Protein AF-A0A840Q5N1-F1 (afdb_monomer_lite)

Organism: NCBI:txid664693

pLDDT: mean 80.42, std 14.26, range [46.97, 95.19]

Radius of gyration: 22.01 Å; chains: 1; bounding box: 52×31×71 Å

Sequence (97 aa):
MSVADMSFERYPESGVVRVRELMRRCAATHDPAERAALLERMADELDRAADEAHREPALVLRGQAGMVRFFADLQRRDRARHAIEPTTATDRRGPRR

Secondary structure (DSSP, 8-state):
--GGG---TTS-HHHHHHHHHHHHHHHH---HHHHHHHHHHHHHHHHHH--GGG-HHHHHHHHHHHHHHHHHHHHHHHHHHHHH----SS-------

Foldseek 3Di:
DDPVPDDCPQFDPVLVVLLVVLVVVLVVDPQLLSNLVSLQVSLVSQVVGDDPVRSVSSVVSNVVSVVSVVVNVVVVVVVVVVVPPPCPPPPDDDDDD

Structure (mmCIF, N/CA/C/O backbone):
data_AF-A0A840Q5N1-F1
#
_entry.id   AF-A0A840Q5N1-F1
#
loop_
_atom_site.group_PDB
_atom_site.id
_atom_site.type_symbol
_atom_site.label_atom_id
_atom_site.label_alt_id
_atom_site.label_comp_id
_atom_site.label_asym_id
_atom_site.label_entity_id
_atom_site.label_seq_id
_atom_site.pdbx_PDB_ins_code
_atom_site.Cartn_x
_atom_site.Cartn_y
_atom_site.Cartn_z
_atom_site.occupancy
_atom_site.B_iso_or_equiv
_atom_site.auth_seq_id
_atom_site.auth_comp_id
_atom_site.auth_asym_id
_atom_site.auth_atom_id
_atom_site.pdbx_PDB_model_num
ATOM 1 N N . MET A 1 1 ? 11.030 11.189 -3.237 1.00 46.97 1 MET A N 1
ATOM 2 C CA . MET A 1 1 ? 10.564 10.387 -4.382 1.00 46.97 1 MET A CA 1
ATOM 3 C C . MET A 1 1 ? 9.120 9.996 -4.116 1.00 46.97 1 MET A C 1
ATOM 5 O O . MET A 1 1 ? 8.851 9.385 -3.085 1.00 46.97 1 MET A O 1
ATOM 9 N N . SER A 1 2 ? 8.190 10.461 -4.945 1.00 55.88 2 SER A 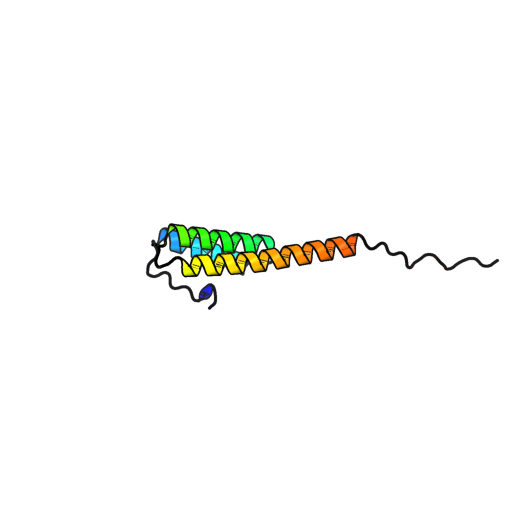N 1
ATOM 10 C CA . SER A 1 2 ? 6.764 10.131 -4.878 1.00 55.88 2 SER A CA 1
ATOM 11 C C . SER A 1 2 ? 6.470 8.889 -5.722 1.00 55.88 2 SER A C 1
ATOM 13 O O . SER A 1 2 ? 7.199 8.586 -6.659 1.00 55.88 2 SER A O 1
ATOM 15 N N . VAL A 1 3 ? 5.363 8.198 -5.434 1.00 58.47 3 VAL A N 1
ATOM 16 C CA . VAL A 1 3 ? 4.833 7.093 -6.262 1.00 58.47 3 VAL A CA 1
ATOM 17 C C . VAL A 1 3 ? 4.622 7.551 -7.718 1.00 58.47 3 VAL A C 1
ATOM 19 O O . VAL A 1 3 ? 4.766 6.770 -8.652 1.00 58.47 3 VAL A O 1
ATOM 22 N N . ALA A 1 4 ? 4.334 8.844 -7.904 1.00 59.56 4 ALA A N 1
ATOM 23 C CA . ALA A 1 4 ? 4.168 9.492 -9.203 1.00 59.56 4 ALA A CA 1
ATOM 24 C C . ALA A 1 4 ? 5.470 9.622 -10.022 1.00 59.56 4 ALA A C 1
ATOM 26 O O . ALA A 1 4 ? 5.390 9.825 -11.229 1.00 59.56 4 ALA A O 1
ATOM 27 N N . ASP A 1 5 ? 6.642 9.475 -9.394 1.00 64.50 5 ASP A N 1
ATOM 28 C CA . ASP A 1 5 ? 7.953 9.619 -10.047 1.00 64.50 5 ASP A CA 1
ATOM 29 C C . ASP A 1 5 ? 8.509 8.276 -10.569 1.00 64.50 5 ASP A C 1
ATOM 31 O O . ASP A 1 5 ? 9.658 8.201 -11.003 1.00 64.50 5 ASP A O 1
ATOM 35 N N . MET A 1 6 ? 7.734 7.186 -10.498 1.00 66.44 6 MET A N 1
ATOM 36 C CA . MET A 1 6 ? 8.190 5.866 -10.942 1.00 66.44 6 MET A CA 1
ATOM 37 C C . MET A 1 6 ? 8.246 5.768 -12.472 1.00 66.44 6 MET A C 1
ATOM 39 O O . MET A 1 6 ? 7.233 5.927 -13.156 1.00 66.44 6 MET A O 1
ATOM 43 N N . SER A 1 7 ? 9.427 5.439 -13.010 1.00 67.62 7 SER A N 1
ATOM 44 C CA . SER A 1 7 ? 9.583 5.091 -14.426 1.00 67.62 7 SER A CA 1
ATOM 45 C C . SER A 1 7 ? 9.205 3.629 -14.667 1.00 67.62 7 SER A C 1
ATOM 47 O O . SER A 1 7 ? 9.726 2.718 -14.022 1.00 67.62 7 SER A O 1
ATOM 49 N N . PHE A 1 8 ? 8.293 3.417 -15.616 1.00 69.69 8 PHE A N 1
ATOM 50 C CA . PHE A 1 8 ? 7.733 2.106 -15.957 1.00 69.69 8 PHE A CA 1
ATOM 51 C C . PHE A 1 8 ? 8.346 1.479 -17.216 1.00 69.69 8 PHE A C 1
ATOM 53 O O . PHE A 1 8 ? 7.890 0.430 -17.655 1.00 69.69 8 PHE A O 1
ATOM 60 N N . GLU A 1 9 ? 9.373 2.099 -17.801 1.00 70.00 9 GLU A N 1
ATOM 61 C CA . GLU A 1 9 ? 9.927 1.731 -19.117 1.00 70.00 9 GLU A CA 1
ATOM 62 C C . GLU A 1 9 ? 10.468 0.296 -19.206 1.00 70.00 9 GLU A C 1
ATOM 64 O O . GLU A 1 9 ? 10.594 -0.243 -20.301 1.00 70.00 9 GLU A O 1
ATOM 69 N N . ARG A 1 10 ? 10.786 -0.332 -18.068 1.00 65.75 10 ARG A N 1
ATOM 70 C CA . ARG A 1 10 ? 11.372 -1.683 -18.001 1.00 65.75 10 ARG A CA 1
ATOM 71 C C . ARG A 1 10 ? 10.407 -2.764 -17.516 1.00 65.75 10 ARG A C 1
ATOM 73 O O . ARG A 1 10 ? 10.819 -3.906 -17.356 1.00 65.75 10 ARG A O 1
ATOM 80 N N . TYR A 1 11 ? 9.148 -2.414 -17.261 1.00 68.31 11 TYR A N 1
ATOM 81 C CA . TYR A 1 11 ? 8.142 -3.355 -16.775 1.00 68.31 11 TYR A CA 1
ATOM 82 C C . TYR A 1 11 ? 7.282 -3.876 -17.937 1.00 68.31 11 TYR A C 1
ATOM 84 O O . TYR A 1 11 ? 6.970 -3.111 -18.852 1.00 68.31 11 TYR A O 1
ATOM 92 N N . PRO A 1 12 ? 6.841 -5.148 -17.906 1.00 72.38 12 PRO A N 1
ATOM 93 C CA . PRO A 1 12 ? 5.901 -5.671 -18.890 1.00 72.38 12 PRO A CA 1
ATOM 94 C C . PRO A 1 12 ? 4.614 -4.838 -18.900 1.00 72.38 12 PRO A C 1
ATOM 96 O O . PRO A 1 12 ? 4.083 -4.494 -17.840 1.00 72.38 12 PRO A O 1
ATOM 99 N N . GLU A 1 13 ? 4.084 -4.539 -20.091 1.00 74.62 13 GLU A N 1
ATOM 100 C CA . GLU A 1 13 ? 2.931 -3.637 -20.266 1.00 74.62 13 GLU A CA 1
ATOM 101 C C . GLU A 1 13 ? 1.724 -4.027 -19.399 1.00 74.62 13 GLU A C 1
ATOM 103 O O . GLU A 1 13 ? 1.059 -3.164 -18.824 1.00 74.62 13 GLU A O 1
ATOM 108 N N . SER A 1 14 ? 1.476 -5.329 -19.234 1.00 72.62 14 SER A N 1
ATOM 109 C CA . SER A 1 14 ? 0.403 -5.855 -18.383 1.00 72.62 14 SER A CA 1
ATOM 110 C C . SER A 1 14 ? 0.580 -5.495 -16.899 1.00 72.62 14 SER A C 1
ATOM 112 O O . SER A 1 14 ? -0.396 -5.141 -16.233 1.00 72.62 14 SER A O 1
ATOM 114 N N . GLY A 1 15 ? 1.814 -5.517 -16.386 1.00 73.81 15 GLY A N 1
ATOM 115 C CA . GLY A 1 15 ? 2.152 -5.081 -15.028 1.00 73.81 15 GLY A CA 1
ATOM 116 C C . GLY A 1 15 ? 2.019 -3.566 -14.864 1.00 73.81 15 GLY A C 1
ATOM 117 O O . GLY A 1 15 ? 1.447 -3.088 -13.883 1.00 73.81 15 GLY A O 1
ATOM 118 N N . VAL A 1 16 ? 2.442 -2.798 -15.872 1.00 78.94 16 VAL A N 1
ATOM 119 C CA . VAL A 1 16 ? 2.344 -1.328 -15.877 1.00 78.94 16 VAL A CA 1
ATOM 120 C C . VAL A 1 16 ? 0.892 -0.853 -15.844 1.00 78.94 16 VAL A C 1
ATOM 122 O O . VAL A 1 16 ? 0.559 0.057 -15.081 1.00 78.94 16 VAL A O 1
ATOM 125 N N . VAL A 1 17 ? 0.004 -1.470 -16.631 1.00 84.06 17 VAL A N 1
ATOM 126 C CA . VAL A 1 17 ? -1.435 -1.149 -16.623 1.00 84.06 17 VAL A CA 1
ATOM 127 C C . VAL A 1 17 ? -2.025 -1.362 -15.229 1.00 84.06 17 VAL A C 1
ATOM 129 O O . VAL A 1 17 ? -2.750 -0.501 -14.725 1.00 84.06 17 VAL A O 1
ATOM 132 N N . ARG A 1 18 ? -1.666 -2.470 -14.573 1.00 86.38 18 ARG A N 1
ATOM 133 C CA . ARG A 1 18 ? -2.178 -2.829 -13.248 1.00 86.38 18 ARG A CA 1
ATOM 134 C C . ARG A 1 18 ? -1.662 -1.898 -12.150 1.00 86.38 18 ARG A C 1
ATOM 136 O O . ARG A 1 18 ? -2.460 -1.437 -11.336 1.00 86.38 18 ARG A O 1
ATOM 143 N N . VAL A 1 19 ? -0.378 -1.535 -12.165 1.00 87.12 19 VAL A N 1
ATOM 144 C CA . VAL A 1 19 ? 0.180 -0.556 -11.213 1.00 87.12 19 VAL A CA 1
ATOM 145 C C . VAL A 1 19 ? -0.434 0.831 -11.422 1.00 87.12 19 VAL A C 1
ATOM 147 O O . VAL A 1 19 ? -0.813 1.480 -10.450 1.00 87.12 19 VAL A O 1
ATOM 150 N N . ARG A 1 20 ? -0.633 1.276 -12.670 1.00 87.75 20 ARG A N 1
ATOM 151 C CA . ARG A 1 20 ? -1.300 2.561 -12.967 1.00 87.75 20 ARG A CA 1
ATOM 152 C C . ARG A 1 20 ? -2.739 2.621 -12.468 1.00 87.75 20 ARG A C 1
ATOM 154 O O . ARG A 1 20 ? -3.176 3.675 -12.007 1.00 87.75 20 ARG A O 1
ATOM 161 N N . GLU A 1 21 ? -3.477 1.524 -12.568 1.00 91.81 21 GLU A N 1
ATOM 162 C CA . GLU A 1 21 ? -4.834 1.437 -12.026 1.00 91.81 21 GLU A CA 1
ATOM 163 C C . GLU A 1 21 ? -4.833 1.517 -10.494 1.00 91.81 21 GLU A C 1
ATOM 165 O O . GLU A 1 21 ? -5.580 2.294 -9.896 1.00 91.81 21 GLU A O 1
ATOM 170 N N . LEU A 1 22 ? -3.931 0.780 -9.844 1.00 92.69 22 LEU A N 1
ATOM 171 C CA . LEU A 1 22 ? -3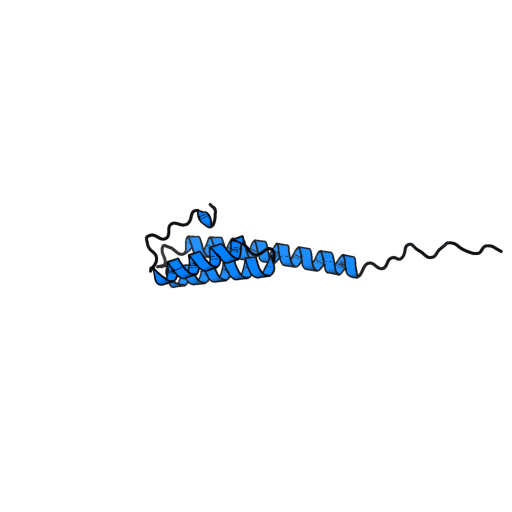.778 0.826 -8.391 1.00 92.69 22 LEU A CA 1
ATOM 172 C C . LEU A 1 22 ? -3.359 2.220 -7.896 1.00 92.69 22 LEU A C 1
ATOM 174 O O . LEU A 1 22 ? -3.899 2.683 -6.892 1.00 92.69 22 LEU A O 1
ATOM 178 N N . MET A 1 23 ? -2.477 2.924 -8.615 1.00 90.31 23 MET A N 1
ATOM 179 C CA . MET A 1 23 ? -2.095 4.306 -8.296 1.00 90.31 23 MET A CA 1
ATOM 180 C C . MET A 1 23 ? -3.293 5.257 -8.350 1.00 90.31 23 MET A C 1
ATOM 182 O O . MET A 1 23 ? -3.480 6.053 -7.430 1.00 90.31 23 MET A O 1
ATOM 186 N N . ARG A 1 24 ? -4.138 5.155 -9.386 1.00 92.50 24 ARG A N 1
ATOM 187 C CA . ARG A 1 24 ? -5.352 5.981 -9.506 1.00 92.50 24 ARG A CA 1
ATOM 188 C C . ARG A 1 24 ? -6.305 5.755 -8.339 1.00 92.50 24 ARG A C 1
ATOM 190 O O . ARG A 1 24 ? -6.761 6.715 -7.724 1.00 92.50 24 ARG A O 1
ATOM 197 N N . ARG A 1 25 ? -6.551 4.494 -7.983 1.00 94.44 25 ARG A N 1
ATOM 198 C CA . ARG A 1 25 ? -7.377 4.143 -6.820 1.00 94.44 25 ARG A CA 1
ATOM 199 C C . ARG A 1 25 ? -6.770 4.648 -5.513 1.00 94.44 25 ARG A C 1
ATOM 201 O O . ARG A 1 25 ? -7.491 5.165 -4.666 1.00 94.44 25 ARG A O 1
ATOM 208 N N . CYS A 1 26 ? -5.450 4.544 -5.368 1.00 92.50 26 CYS A N 1
ATOM 209 C CA . CYS A 1 26 ? -4.731 5.016 -4.188 1.00 92.50 26 CYS A CA 1
ATOM 210 C C . CYS A 1 26 ? -4.833 6.539 -4.020 1.00 92.50 26 CYS A C 1
ATOM 212 O O . CYS A 1 26 ? -4.863 7.018 -2.889 1.00 92.50 26 CYS A O 1
ATOM 214 N N . ALA A 1 27 ? -4.883 7.293 -5.121 1.00 90.38 27 ALA A N 1
ATOM 215 C CA . ALA A 1 27 ? -5.077 8.740 -5.100 1.00 90.38 27 ALA A CA 1
ATOM 216 C C . ALA A 1 27 ? -6.531 9.149 -4.795 1.00 90.38 27 ALA A C 1
ATOM 218 O O . ALA A 1 27 ? -6.753 10.217 -4.235 1.00 90.38 27 ALA A O 1
ATOM 219 N N . ALA A 1 28 ? -7.510 8.315 -5.158 1.00 93.75 28 ALA A N 1
ATOM 220 C CA . ALA A 1 28 ? -8.932 8.602 -4.966 1.00 93.75 28 ALA A CA 1
ATOM 221 C C . ALA A 1 28 ? -9.476 8.186 -3.585 1.00 93.75 28 ALA A C 1
ATOM 223 O O . ALA A 1 28 ? -10.493 8.721 -3.136 1.00 93.75 28 ALA A O 1
ATOM 224 N N . THR A 1 29 ? -8.843 7.217 -2.915 1.00 92.75 29 THR A N 1
ATOM 225 C CA . THR A 1 29 ? -9.321 6.726 -1.617 1.00 92.75 29 THR A CA 1
ATOM 226 C C . THR A 1 29 ? -8.977 7.682 -0.472 1.00 92.75 29 THR A C 1
ATOM 228 O O . THR A 1 29 ? -7.871 8.218 -0.380 1.00 92.75 29 THR A O 1
ATOM 231 N N . HIS A 1 30 ? -9.942 7.862 0.429 1.00 92.75 30 HIS A N 1
ATOM 232 C CA . HIS A 1 30 ? -9.786 8.619 1.673 1.00 92.75 30 HIS A CA 1
ATOM 233 C C . HIS A 1 30 ? -9.680 7.696 2.894 1.00 92.75 30 HIS A C 1
ATOM 235 O O . HIS A 1 30 ? -9.417 8.180 3.994 1.00 92.75 30 HIS A O 1
ATOM 241 N N . ASP A 1 31 ? -9.876 6.383 2.715 1.00 92.81 31 ASP A N 1
ATOM 242 C CA . ASP A 1 31 ? -9.717 5.394 3.776 1.00 92.81 31 ASP A CA 1
ATOM 243 C C . ASP A 1 31 ? -8.230 5.022 3.910 1.00 92.81 31 ASP A C 1
ATOM 245 O O . ASP A 1 31 ? -7.648 4.436 2.990 1.00 92.81 31 ASP A O 1
ATOM 249 N N . PRO A 1 32 ? -7.585 5.323 5.053 1.00 90.94 32 PRO A N 1
ATOM 250 C CA . PRO A 1 32 ? -6.195 4.954 5.283 1.00 90.94 32 PRO A CA 1
ATOM 251 C C . PRO A 1 32 ? -5.946 3.441 5.192 1.00 90.94 32 PRO A C 1
ATOM 253 O O . PRO A 1 32 ? -4.887 3.028 4.720 1.00 90.94 32 PRO A O 1
ATOM 256 N N . ALA A 1 33 ? -6.898 2.602 5.610 1.00 91.19 33 ALA A N 1
ATOM 257 C CA . ALA A 1 33 ? -6.738 1.151 5.555 1.00 91.19 33 ALA A CA 1
ATOM 258 C C . ALA A 1 33 ? -6.754 0.647 4.105 1.00 91.19 33 ALA A C 1
ATOM 260 O O . ALA A 1 33 ? -5.875 -0.122 3.707 1.00 91.19 33 ALA A O 1
ATOM 261 N N . GLU A 1 34 ? -7.699 1.131 3.295 1.00 93.62 34 GLU A N 1
ATOM 262 C CA . GLU A 1 34 ? -7.731 0.839 1.861 1.00 93.62 34 GLU A CA 1
ATOM 263 C C . GLU A 1 34 ? -6.467 1.356 1.160 1.00 93.62 34 GLU A C 1
ATOM 265 O O . GLU A 1 34 ? -5.857 0.634 0.368 1.00 93.62 34 GLU A O 1
ATOM 270 N N . ARG A 1 35 ? -6.018 2.571 1.492 1.00 94.19 35 ARG A N 1
ATOM 271 C CA . ARG A 1 35 ? -4.794 3.157 0.934 1.00 94.19 35 ARG A CA 1
ATOM 272 C C . ARG A 1 35 ? -3.562 2.298 1.219 1.00 94.19 35 ARG A C 1
ATOM 274 O O . ARG A 1 35 ? -2.773 2.059 0.307 1.00 94.19 35 ARG A O 1
ATOM 281 N N . ALA A 1 36 ? -3.404 1.801 2.447 1.00 93.94 36 ALA A N 1
ATOM 282 C CA . ALA A 1 36 ? -2.310 0.894 2.797 1.00 93.94 36 ALA A CA 1
ATOM 283 C C . ALA A 1 36 ? -2.363 -0.405 1.975 1.00 93.94 36 ALA A C 1
ATOM 285 O O . ALA A 1 36 ? -1.353 -0.809 1.403 1.00 93.94 36 ALA A O 1
ATOM 286 N N . ALA A 1 37 ? -3.545 -1.014 1.838 1.00 94.94 37 ALA A N 1
ATOM 287 C CA . ALA A 1 37 ? -3.716 -2.234 1.049 1.00 94.94 37 ALA A CA 1
ATOM 288 C C . ALA A 1 37 ? -3.414 -2.024 -0.448 1.00 94.94 37 ALA A C 1
ATOM 290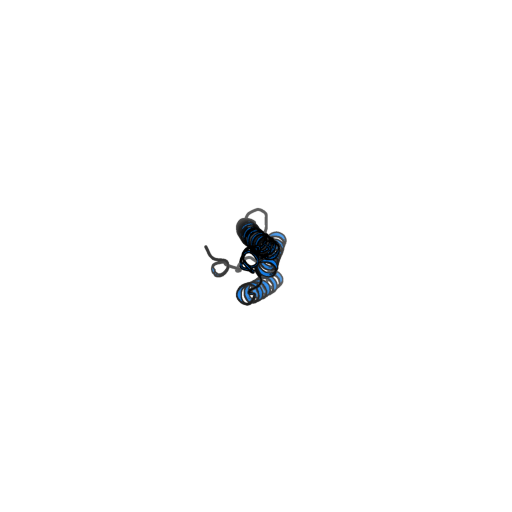 O O . ALA A 1 37 ? -2.869 -2.910 -1.106 1.00 94.94 37 ALA A O 1
ATOM 291 N N . LEU A 1 38 ? -3.750 -0.858 -1.007 1.00 95.19 38 LEU A N 1
ATOM 292 C CA . LEU A 1 38 ? -3.422 -0.515 -2.394 1.00 95.19 38 LEU A CA 1
ATOM 293 C C . LEU A 1 38 ? -1.911 -0.352 -2.600 1.00 95.19 38 LEU A C 1
ATOM 295 O O . LEU A 1 38 ? -1.390 -0.834 -3.604 1.00 95.19 38 LEU A O 1
ATOM 299 N N . LEU A 1 39 ? -1.207 0.266 -1.647 1.00 93.44 39 LEU A N 1
ATOM 300 C CA . LEU A 1 39 ? 0.256 0.381 -1.665 1.00 93.44 39 LEU A CA 1
ATOM 301 C C . LEU A 1 39 ? 0.943 -0.995 -1.604 1.00 93.44 39 LEU A C 1
ATOM 303 O O . LEU A 1 39 ? 1.864 -1.240 -2.381 1.00 93.44 39 LEU A O 1
ATOM 307 N N . GLU A 1 40 ? 0.465 -1.916 -0.758 1.00 94.19 40 GLU A N 1
ATOM 308 C CA . GLU A 1 40 ? 0.983 -3.296 -0.698 1.00 94.19 40 GLU A CA 1
ATOM 309 C C . GLU A 1 40 ? 0.770 -4.041 -2.017 1.00 94.19 40 GLU A C 1
ATOM 311 O O . GLU A 1 40 ? 1.697 -4.660 -2.533 1.00 94.19 40 GLU A O 1
ATOM 316 N N . ARG A 1 41 ? -0.419 -3.919 -2.618 1.00 94.00 41 ARG A N 1
ATOM 317 C CA . ARG A 1 41 ? -0.703 -4.530 -3.923 1.00 94.00 41 ARG A CA 1
ATOM 318 C C . ARG A 1 41 ? 0.194 -3.973 -5.021 1.00 94.00 41 ARG A C 1
ATOM 320 O O . ARG A 1 41 ? 0.653 -4.744 -5.852 1.00 94.00 41 ARG A O 1
ATOM 327 N N . MET A 1 42 ? 0.464 -2.666 -5.031 1.00 91.44 42 MET A N 1
ATOM 328 C CA . MET A 1 42 ? 1.412 -2.082 -5.987 1.00 91.44 42 MET A CA 1
ATOM 329 C C . MET A 1 42 ? 2.819 -2.640 -5.788 1.00 91.44 42 MET A C 1
ATOM 331 O O . MET A 1 42 ? 3.464 -2.986 -6.772 1.00 91.44 42 MET A O 1
ATOM 335 N N . ALA A 1 43 ? 3.270 -2.776 -4.539 1.00 90.69 43 ALA A N 1
ATOM 336 C CA . ALA A 1 43 ? 4.556 -3.395 -4.245 1.00 90.69 43 ALA A CA 1
ATOM 337 C C . ALA A 1 43 ? 4.627 -4.842 -4.750 1.00 90.69 43 ALA A C 1
ATOM 339 O O . ALA A 1 43 ? 5.614 -5.214 -5.372 1.00 90.69 43 ALA A O 1
ATOM 340 N N . ASP A 1 44 ? 3.573 -5.635 -4.542 1.00 90.88 44 ASP A N 1
ATOM 341 C CA . ASP A 1 44 ? 3.516 -7.020 -5.015 1.00 90.88 44 ASP A CA 1
ATOM 342 C C . ASP A 1 44 ? 3.548 -7.118 -6.547 1.00 90.88 44 ASP A C 1
ATOM 344 O O . ASP A 1 44 ? 4.190 -8.013 -7.090 1.00 90.88 44 ASP A O 1
ATOM 348 N N . GLU A 1 45 ? 2.853 -6.226 -7.261 1.00 88.81 45 GLU A N 1
ATOM 349 C CA . GLU A 1 45 ? 2.906 -6.196 -8.730 1.00 88.81 45 GLU A CA 1
ATOM 350 C C . GLU A 1 45 ? 4.303 -5.808 -9.238 1.00 88.81 45 GLU A C 1
ATOM 352 O O . GLU A 1 45 ? 4.773 -6.388 -10.215 1.00 88.81 45 GLU A O 1
ATOM 357 N N . LEU A 1 46 ? 4.986 -4.875 -8.565 1.00 84.75 46 LEU A N 1
ATOM 358 C CA . LEU A 1 46 ? 6.363 -4.507 -8.906 1.00 84.75 46 LEU A CA 1
ATOM 359 C C . LEU A 1 46 ? 7.345 -5.640 -8.592 1.00 84.75 46 LEU A C 1
ATOM 361 O O . LEU A 1 46 ? 8.168 -5.955 -9.442 1.00 84.75 46 LEU A O 1
ATOM 365 N N . ASP A 1 47 ? 7.221 -6.306 -7.442 1.00 86.94 47 ASP A N 1
ATOM 366 C CA . ASP A 1 47 ? 8.064 -7.455 -7.074 1.00 86.94 47 ASP A CA 1
ATOM 367 C C . ASP A 1 47 ? 7.905 -8.628 -8.051 1.00 86.94 47 ASP A C 1
ATOM 369 O O . ASP A 1 47 ? 8.883 -9.295 -8.376 1.00 86.94 47 ASP A O 1
ATOM 373 N N . ARG A 1 48 ? 6.688 -8.885 -8.551 1.00 83.88 48 ARG A N 1
ATOM 374 C CA . ARG A 1 48 ? 6.443 -9.940 -9.555 1.00 83.88 48 ARG A CA 1
ATOM 375 C C . ARG A 1 48 ? 7.053 -9.631 -10.915 1.00 83.88 48 ARG A C 1
ATOM 377 O O . ARG A 1 48 ? 7.297 -10.550 -11.690 1.00 83.88 48 ARG A O 1
ATOM 384 N N . ALA A 1 49 ? 7.212 -8.352 -11.222 1.00 77.62 49 ALA A N 1
ATOM 385 C CA . ALA A 1 49 ? 7.665 -7.882 -12.518 1.00 77.62 49 ALA A CA 1
ATOM 386 C C . ALA A 1 49 ? 9.145 -7.458 -12.523 1.00 77.62 49 ALA A C 1
ATOM 388 O O . ALA A 1 49 ? 9.673 -7.141 -13.587 1.00 77.62 49 ALA A O 1
ATOM 389 N N . ALA A 1 50 ? 9.800 -7.442 -11.360 1.00 71.81 50 ALA A N 1
ATOM 390 C CA . ALA A 1 50 ? 11.181 -7.018 -11.185 1.00 71.81 50 ALA A CA 1
ATOM 391 C C . ALA A 1 50 ? 12.150 -8.208 -11.107 1.00 71.81 50 ALA A C 1
ATOM 393 O O . ALA A 1 50 ? 11.944 -9.148 -10.340 1.00 71.81 50 ALA A O 1
ATOM 394 N N . ASP A 1 51 ? 13.275 -8.099 -11.816 1.00 68.69 51 ASP A N 1
ATOM 395 C CA . ASP A 1 51 ? 14.482 -8.869 -11.499 1.00 68.69 51 ASP A CA 1
ATOM 396 C C . ASP A 1 51 ? 15.105 -8.366 -10.182 1.00 68.69 51 ASP A C 1
ATOM 398 O O . ASP A 1 51 ? 14.874 -7.224 -9.779 1.00 68.69 51 ASP A O 1
ATOM 402 N N . GLU A 1 52 ? 15.941 -9.185 -9.526 1.00 59.94 52 GLU A N 1
ATOM 403 C CA . GLU A 1 52 ? 16.563 -8.928 -8.206 1.00 59.94 52 GLU A CA 1
ATOM 404 C C . GLU A 1 52 ? 17.125 -7.492 -8.042 1.00 59.94 52 GLU A C 1
ATOM 406 O O . GLU A 1 52 ? 17.045 -6.910 -6.961 1.00 59.94 52 GLU A O 1
ATOM 411 N N . ALA A 1 53 ? 17.635 -6.892 -9.127 1.00 60.16 53 ALA A N 1
ATOM 412 C CA . ALA A 1 53 ? 18.204 -5.541 -9.175 1.00 60.16 53 ALA A CA 1
ATOM 413 C C . ALA A 1 53 ? 17.181 -4.382 -9.111 1.00 60.16 53 ALA A C 1
ATOM 415 O O . ALA A 1 53 ? 17.584 -3.227 -8.997 1.00 60.16 53 ALA A O 1
ATOM 416 N N . HIS A 1 54 ? 15.875 -4.654 -9.182 1.00 68.25 54 HIS A N 1
ATOM 417 C CA . HIS A 1 54 ? 14.820 -3.637 -9.304 1.00 68.25 54 HIS A CA 1
ATOM 418 C C . HIS A 1 54 ? 13.742 -3.740 -8.211 1.00 68.25 54 HIS A C 1
ATOM 420 O O . HIS A 1 54 ? 12.634 -3.243 -8.389 1.00 68.25 54 HIS A O 1
ATOM 426 N N . ARG A 1 55 ? 14.057 -4.346 -7.055 1.00 78.12 55 ARG A N 1
ATOM 427 C CA . ARG A 1 55 ? 13.127 -4.463 -5.908 1.00 78.12 55 ARG A CA 1
ATOM 428 C C . ARG A 1 55 ? 12.951 -3.182 -5.085 1.00 78.12 55 ARG A C 1
ATOM 430 O O . ARG A 1 55 ? 12.032 -3.092 -4.273 1.00 78.12 55 ARG A O 1
ATOM 437 N N . GLU A 1 56 ? 13.810 -2.181 -5.267 1.00 82.94 56 GLU A N 1
ATOM 438 C CA . GLU A 1 56 ? 13.784 -0.943 -4.471 1.00 82.94 56 GLU A CA 1
ATOM 439 C C . GLU A 1 56 ? 12.414 -0.225 -4.479 1.00 82.94 56 GLU A C 1
ATOM 441 O O . GLU A 1 56 ? 11.919 0.102 -3.396 1.00 82.94 56 GLU A O 1
ATOM 446 N N . PRO A 1 57 ? 11.722 -0.052 -5.625 1.00 82.31 57 PRO A N 1
ATOM 447 C CA . PRO A 1 57 ? 10.401 0.576 -5.648 1.00 82.31 57 PRO A CA 1
ATOM 448 C C . PRO A 1 57 ? 9.358 -0.193 -4.829 1.00 82.31 57 PRO A C 1
ATOM 450 O O . PRO A 1 57 ? 8.565 0.414 -4.107 1.00 82.31 57 PRO A O 1
ATOM 453 N N . ALA A 1 58 ? 9.380 -1.528 -4.876 1.00 86.44 58 ALA A N 1
ATOM 454 C CA . ALA A 1 58 ? 8.477 -2.356 -4.086 1.00 86.44 58 ALA A CA 1
ATOM 455 C C . ALA A 1 58 ? 8.739 -2.194 -2.580 1.00 86.44 58 ALA A C 1
ATOM 457 O O . ALA A 1 58 ? 7.799 -2.020 -1.802 1.00 86.44 58 ALA A O 1
ATOM 458 N N . LEU A 1 59 ? 10.007 -2.155 -2.159 1.00 88.31 59 LEU A N 1
ATOM 459 C CA . LEU A 1 59 ? 10.383 -1.926 -0.759 1.00 88.31 59 LEU A CA 1
ATOM 460 C C . LEU A 1 59 ? 9.913 -0.559 -0.246 1.00 88.31 59 LEU A C 1
ATOM 462 O O . LEU A 1 59 ? 9.361 -0.472 0.854 1.00 88.31 59 LEU A O 1
ATOM 466 N N . VAL A 1 60 ? 10.066 0.497 -1.049 1.00 89.94 60 VAL A N 1
ATOM 467 C CA . VAL A 1 60 ? 9.579 1.842 -0.702 1.00 89.94 60 VAL A CA 1
ATOM 468 C C . VAL A 1 60 ? 8.064 1.835 -0.500 1.00 89.94 60 VAL A C 1
ATOM 470 O O . VAL A 1 60 ? 7.573 2.367 0.499 1.00 89.94 60 VAL A O 1
ATOM 473 N N . LEU A 1 61 ? 7.313 1.194 -1.398 1.00 90.19 61 LEU A N 1
ATOM 474 C CA . LEU A 1 61 ? 5.857 1.091 -1.285 1.00 90.19 61 LEU A CA 1
ATOM 475 C C . LEU A 1 61 ? 5.421 0.286 -0.058 1.00 90.19 61 LEU A C 1
ATOM 477 O O . LEU A 1 61 ? 4.486 0.697 0.629 1.00 90.19 61 LEU A O 1
ATOM 481 N N . ARG A 1 62 ? 6.123 -0.805 0.279 1.00 93.56 62 ARG A N 1
ATOM 482 C CA . ARG A 1 62 ? 5.877 -1.566 1.519 1.00 93.56 62 ARG A CA 1
ATOM 483 C C . ARG A 1 62 ? 6.129 -0.711 2.762 1.00 93.56 62 ARG A C 1
ATOM 485 O O . ARG A 1 62 ? 5.328 -0.741 3.695 1.00 93.56 62 ARG A O 1
ATOM 492 N N . GLY A 1 63 ? 7.189 0.100 2.764 1.00 93.44 63 GLY A N 1
ATOM 493 C CA . GLY A 1 63 ? 7.469 1.055 3.840 1.00 93.44 63 GLY A CA 1
ATOM 494 C C . GLY A 1 63 ? 6.352 2.091 4.007 1.00 93.44 63 GLY A C 1
ATOM 495 O O . GLY A 1 63 ? 5.851 2.302 5.114 1.00 93.44 63 GLY A O 1
ATOM 496 N N . GLN A 1 64 ? 5.897 2.689 2.903 1.00 92.75 64 GLN A N 1
ATOM 497 C CA . GLN A 1 64 ? 4.774 3.631 2.913 1.00 92.75 64 GLN A CA 1
ATOM 498 C C . GLN A 1 64 ? 3.475 2.973 3.392 1.00 92.75 64 GLN A C 1
ATOM 500 O O . GLN A 1 64 ? 2.771 3.553 4.219 1.00 92.75 64 GLN A O 1
ATOM 505 N N . ALA A 1 65 ? 3.174 1.755 2.935 1.00 93.12 65 ALA A N 1
ATOM 506 C CA . ALA A 1 65 ? 2.009 1.004 3.389 1.00 93.12 65 ALA A CA 1
ATOM 507 C C . ALA A 1 65 ? 2.042 0.751 4.902 1.00 93.12 65 ALA A C 1
ATOM 509 O O . ALA A 1 65 ? 1.040 0.969 5.586 1.00 93.12 65 ALA A O 1
ATOM 510 N N . GLY A 1 66 ? 3.204 0.361 5.437 1.00 93.62 66 GLY A N 1
ATOM 511 C CA . GLY A 1 66 ? 3.411 0.167 6.871 1.00 93.62 66 GLY A CA 1
ATOM 512 C C . GLY A 1 66 ? 3.119 1.433 7.678 1.00 93.62 66 GLY A C 1
ATOM 513 O O . GLY A 1 66 ? 2.375 1.376 8.658 1.00 93.62 66 GLY A O 1
ATOM 514 N N . MET A 1 67 ? 3.628 2.583 7.227 1.00 95.12 67 MET A N 1
ATOM 515 C CA . MET A 1 67 ? 3.367 3.879 7.862 1.00 95.12 67 MET A CA 1
ATOM 516 C C . MET A 1 67 ? 1.881 4.250 7.822 1.00 95.12 67 MET A C 1
ATOM 518 O O . MET A 1 67 ? 1.311 4.628 8.845 1.00 95.12 67 MET A O 1
ATOM 522 N N . VAL A 1 68 ? 1.226 4.111 6.667 1.00 93.44 68 VAL A N 1
ATOM 523 C CA . VAL A 1 68 ? -0.204 4.429 6.520 1.00 93.44 68 VAL A CA 1
ATOM 524 C C . VAL A 1 68 ? -1.060 3.528 7.414 1.00 93.44 68 VAL A C 1
ATOM 526 O O . VAL A 1 68 ? -1.936 4.033 8.117 1.00 93.44 68 VAL A O 1
ATOM 529 N N . ARG A 1 69 ? -0.781 2.218 7.453 1.00 94.75 69 ARG A N 1
ATOM 530 C CA . ARG A 1 69 ? -1.484 1.272 8.333 1.00 94.75 69 ARG A CA 1
ATOM 531 C C . ARG A 1 69 ? -1.298 1.630 9.802 1.00 94.75 69 ARG A C 1
ATOM 533 O O . ARG A 1 69 ? -2.265 1.628 10.557 1.00 94.75 69 ARG A O 1
ATOM 540 N N . PHE A 1 70 ? -0.078 1.977 10.200 1.00 94.81 70 PHE A N 1
ATOM 541 C CA . PHE A 1 70 ? 0.206 2.404 11.565 1.00 94.81 70 PHE A CA 1
ATOM 542 C C . PHE A 1 70 ? -0.621 3.636 11.964 1.00 94.81 70 PHE A C 1
ATOM 544 O O . PHE A 1 70 ? -1.263 3.631 13.014 1.00 94.81 70 PHE A O 1
ATOM 551 N N . PHE A 1 71 ? -0.689 4.663 11.110 1.00 92.00 71 PH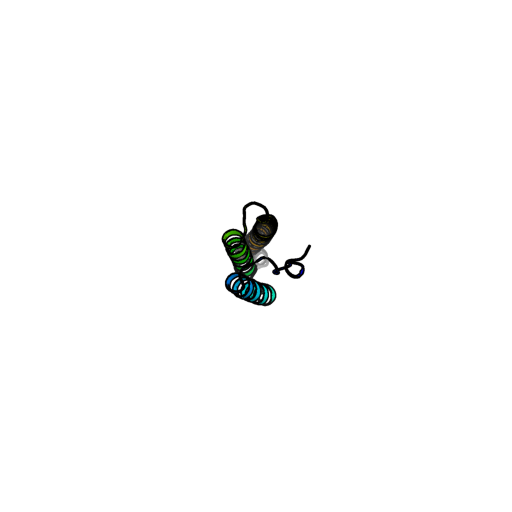E A N 1
ATOM 552 C CA . PHE A 1 71 ? -1.534 5.833 11.370 1.00 92.00 71 PHE A CA 1
ATOM 553 C C . PHE A 1 71 ? -3.029 5.496 11.394 1.00 92.00 71 PHE A C 1
ATOM 555 O O . PHE A 1 71 ? -3.755 6.025 12.237 1.00 92.00 71 PHE A O 1
ATOM 562 N N . ALA A 1 72 ? -3.493 4.600 10.519 1.00 91.62 72 ALA A N 1
ATOM 563 C CA . ALA A 1 72 ? -4.875 4.122 10.520 1.00 91.62 72 ALA A CA 1
ATOM 564 C C . ALA A 1 72 ? -5.242 3.464 11.861 1.00 91.62 72 ALA A C 1
ATOM 566 O O . ALA A 1 72 ? -6.287 3.761 12.447 1.00 91.62 72 ALA A O 1
ATOM 567 N N . ASP A 1 73 ? -4.353 2.616 12.378 1.00 93.94 73 ASP A N 1
ATOM 568 C CA . ASP A 1 73 ? -4.529 1.937 13.659 1.00 93.94 73 ASP A CA 1
ATOM 569 C C . ASP A 1 73 ? -4.477 2.908 14.841 1.00 93.94 73 ASP A C 1
ATOM 571 O O . ASP A 1 73 ? -5.280 2.780 15.768 1.00 93.94 73 ASP A O 1
ATOM 575 N N . LEU A 1 74 ? -3.590 3.908 14.809 1.00 93.19 74 LEU A N 1
ATOM 576 C CA . LEU A 1 74 ? -3.563 4.970 15.817 1.00 93.19 74 LEU A CA 1
ATOM 577 C C . LEU A 1 74 ? -4.886 5.739 15.856 1.00 93.19 74 LEU A C 1
ATOM 579 O O . LEU A 1 74 ? -5.476 5.865 16.926 1.00 93.19 74 LEU A O 1
ATOM 583 N N . GLN A 1 75 ? -5.399 6.179 14.703 1.00 89.88 75 GLN A N 1
ATOM 584 C CA . GLN A 1 75 ? -6.690 6.870 14.629 1.00 89.88 75 GLN A CA 1
ATOM 585 C C . GLN A 1 75 ? -7.847 5.988 15.107 1.00 89.88 75 GLN A C 1
ATOM 587 O O . GLN A 1 75 ? -8.769 6.466 15.764 1.00 89.88 75 GLN A O 1
ATOM 592 N N . ARG A 1 76 ? -7.824 4.689 14.787 1.00 89.81 76 ARG A N 1
ATOM 593 C CA . ARG A 1 76 ? -8.840 3.742 15.262 1.00 89.81 76 ARG A CA 1
ATOM 594 C C . ARG A 1 76 ? -8.817 3.624 16.785 1.00 89.81 76 ARG A C 1
ATOM 596 O O . ARG A 1 76 ? -9.874 3.651 17.408 1.00 89.81 76 ARG A O 1
ATOM 603 N N . ARG A 1 77 ? -7.628 3.498 17.381 1.00 92.00 77 ARG A N 1
ATOM 604 C CA . ARG A 1 77 ? -7.454 3.406 18.840 1.00 92.00 77 ARG A CA 1
ATOM 605 C C . ARG A 1 77 ? -7.877 4.688 19.543 1.00 92.00 77 ARG A C 1
ATOM 607 O O . ARG A 1 77 ? -8.516 4.609 20.584 1.00 92.00 77 ARG A O 1
ATOM 614 N N . ASP A 1 78 ? -7.541 5.835 18.971 1.00 91.31 78 ASP A N 1
ATOM 615 C CA . ASP A 1 78 ? -7.931 7.146 19.484 1.00 91.31 78 ASP A CA 1
ATOM 616 C C . ASP A 1 78 ? -9.459 7.308 19.522 1.00 91.31 78 ASP A C 1
ATOM 618 O O . ASP A 1 78 ? -10.040 7.539 20.582 1.00 91.31 78 ASP A O 1
ATOM 622 N N . ARG A 1 79 ? -10.141 7.008 18.408 1.00 86.88 79 ARG A N 1
ATOM 623 C CA . ARG A 1 79 ? -11.614 6.983 18.353 1.00 86.88 79 ARG A CA 1
ATOM 624 C C . ARG A 1 79 ? -12.221 6.007 19.359 1.00 86.88 79 ARG A C 1
ATOM 626 O O . ARG A 1 79 ? -13.214 6.335 19.999 1.00 86.88 79 ARG A O 1
ATOM 633 N N . ALA A 1 80 ? -11.633 4.819 19.516 1.00 88.75 80 ALA A N 1
ATOM 634 C CA . ALA A 1 80 ? -12.105 3.837 20.489 1.00 88.75 80 ALA A CA 1
ATOM 635 C C . ALA A 1 80 ? -11.958 4.338 21.935 1.00 88.75 80 ALA A C 1
ATOM 637 O O . ALA A 1 80 ? -12.852 4.115 22.742 1.00 88.75 80 ALA A O 1
ATOM 638 N N . ARG A 1 81 ? -10.871 5.048 22.263 1.00 88.31 81 ARG A N 1
ATOM 639 C CA . ARG A 1 81 ? -10.682 5.666 23.585 1.00 88.31 81 ARG A CA 1
ATOM 640 C C . ARG A 1 81 ? -11.729 6.742 23.855 1.00 88.31 81 ARG A C 1
ATOM 642 O O . ARG A 1 81 ? -12.372 6.695 24.898 1.00 88.31 81 ARG A O 1
ATOM 649 N N . HIS A 1 82 ? -11.960 7.636 22.897 1.00 80.44 82 HIS A N 1
ATOM 650 C CA . HIS A 1 82 ? -12.976 8.684 23.020 1.00 80.44 82 HIS A CA 1
ATOM 651 C C . HIS A 1 82 ? -14.414 8.151 23.059 1.00 80.44 82 HIS A C 1
ATOM 653 O O . HIS A 1 82 ? -15.277 8.777 23.660 1.00 80.44 82 HIS A O 1
ATOM 659 N N . ALA A 1 83 ? -14.684 6.985 22.468 1.00 79.94 83 ALA A N 1
ATOM 660 C CA . ALA A 1 83 ? -15.989 6.333 22.570 1.00 79.94 83 ALA A CA 1
ATOM 661 C C . ALA A 1 83 ? -16.250 5.707 23.954 1.00 79.94 83 ALA A C 1
ATOM 663 O O . ALA A 1 83 ? -17.401 5.462 24.305 1.00 79.94 83 ALA A O 1
ATOM 664 N N . ILE A 1 84 ? -15.191 5.415 24.718 1.00 71.81 84 ILE A N 1
ATOM 665 C CA . ILE A 1 84 ? -15.272 4.768 26.034 1.00 71.81 84 ILE A CA 1
ATOM 666 C C . ILE A 1 84 ? -15.271 5.799 27.169 1.00 71.81 84 ILE A C 1
ATOM 668 O O . ILE A 1 84 ? -15.749 5.466 28.248 1.00 71.81 84 ILE A O 1
ATOM 672 N N . GLU A 1 85 ? -14.789 7.032 26.952 1.00 60.16 85 GLU A N 1
ATOM 673 C CA . GLU A 1 85 ? -14.899 8.125 27.931 1.00 60.16 85 GLU A CA 1
ATOM 674 C C . GLU A 1 85 ? -16.378 8.458 28.190 1.00 60.16 85 GLU A C 1
ATOM 676 O O . GLU A 1 85 ? -17.023 9.123 27.373 1.00 60.16 85 GLU A O 1
ATOM 681 N N . PRO A 1 86 ? -16.957 8.025 29.326 1.00 55.09 86 PRO A N 1
ATOM 682 C CA . PRO A 1 86 ? -18.314 8.392 29.659 1.00 55.09 86 PRO A CA 1
ATOM 683 C C . PRO A 1 86 ? -18.279 9.851 30.098 1.00 55.09 86 PRO A C 1
ATOM 685 O O . PRO A 1 86 ? -17.408 10.267 30.869 1.00 55.09 86 PRO A O 1
ATOM 688 N N . THR A 1 87 ? -19.264 10.620 29.650 1.00 56.56 87 THR A N 1
ATOM 689 C CA . THR A 1 87 ? -19.597 11.950 30.155 1.00 56.56 87 THR A CA 1
ATOM 690 C C . THR A 1 87 ? -19.911 11.865 31.658 1.00 56.56 87 THR A C 1
ATOM 692 O O . THR A 1 87 ? -21.060 11.859 32.076 1.00 56.56 87 THR A O 1
ATOM 695 N N . THR A 1 88 ? -18.892 11.766 32.511 1.00 55.53 88 THR A N 1
ATOM 696 C CA . THR A 1 88 ? -19.032 11.729 33.978 1.00 55.53 88 THR A CA 1
ATOM 697 C C . THR A 1 88 ? -19.160 13.134 34.581 1.00 55.53 88 THR A C 1
ATOM 699 O O . THR A 1 88 ? -19.157 13.302 35.798 1.00 55.53 88 THR A O 1
ATOM 702 N N . ALA A 1 89 ? -19.329 14.158 33.741 1.00 56.59 89 ALA A N 1
ATOM 703 C CA . ALA A 1 89 ? -19.378 15.562 34.133 1.00 56.59 89 ALA A CA 1
ATOM 704 C C . ALA A 1 89 ? -20.792 16.173 34.097 1.00 56.59 89 ALA A C 1
ATOM 706 O O . ALA A 1 89 ? -20.924 17.366 33.830 1.00 56.59 89 ALA A O 1
ATOM 707 N N . THR A 1 90 ? -21.852 15.402 34.374 1.00 56.50 90 THR A N 1
ATOM 708 C CA . THR A 1 90 ? -23.212 15.979 34.372 1.00 56.50 90 THR A CA 1
ATOM 709 C C . THR A 1 90 ? -24.175 15.450 35.429 1.00 56.50 90 THR A C 1
ATOM 711 O O . THR A 1 90 ? -25.376 15.476 35.197 1.00 56.50 90 THR A O 1
ATOM 714 N N . ASP A 1 91 ? -23.708 15.042 36.616 1.00 54.34 91 ASP A N 1
ATOM 715 C CA . ASP A 1 91 ? -24.647 14.885 37.740 1.00 54.34 91 ASP A CA 1
ATOM 716 C C . ASP A 1 91 ? -24.023 15.093 39.131 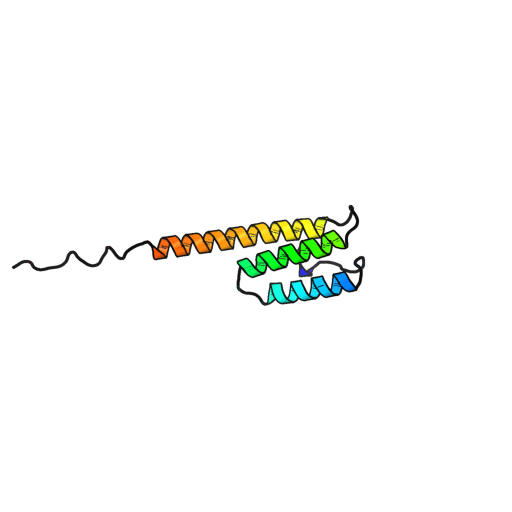1.00 54.34 91 ASP A C 1
ATOM 718 O O . ASP A 1 91 ? -23.762 14.161 39.889 1.00 54.34 91 ASP A O 1
ATOM 722 N N . ARG A 1 92 ? -23.727 16.353 39.475 1.00 56.03 92 ARG A N 1
ATOM 723 C CA . ARG A 1 92 ? -23.527 16.782 40.878 1.00 56.03 92 ARG A CA 1
ATOM 724 C C . ARG A 1 92 ? -24.146 18.152 41.162 1.00 56.03 92 ARG A C 1
ATOM 726 O O . ARG A 1 92 ? -23.565 18.966 41.881 1.00 56.03 92 ARG A O 1
ATOM 733 N N . ARG A 1 93 ? -25.320 18.449 40.597 1.00 62.12 93 ARG A N 1
ATOM 734 C CA . ARG A 1 93 ? -26.097 19.637 40.993 1.00 62.12 93 ARG A CA 1
ATOM 735 C C . ARG A 1 93 ? -27.576 19.312 41.199 1.00 62.12 93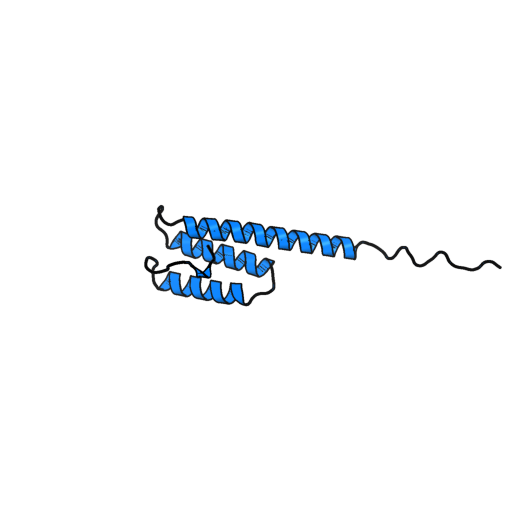 ARG A C 1
ATOM 737 O O . ARG A 1 93 ? -28.384 19.500 40.303 1.00 62.12 93 ARG A O 1
ATOM 744 N N . GLY A 1 94 ? -27.907 18.981 42.448 1.00 51.28 94 GLY A N 1
ATOM 745 C CA . GLY A 1 94 ? -29.212 19.255 43.064 1.00 51.28 94 GLY A CA 1
ATOM 746 C C . GLY A 1 94 ? -29.873 18.042 43.736 1.00 51.28 94 GLY A C 1
ATOM 747 O O . GLY A 1 94 ? -29.585 16.922 43.337 1.00 51.28 94 GLY A O 1
ATOM 748 N N . PRO A 1 95 ? -30.763 18.228 44.735 1.00 53.50 95 PRO A N 1
ATOM 749 C CA . PRO A 1 95 ? -31.235 19.482 45.323 1.00 53.50 95 PRO A CA 1
ATOM 750 C C . PRO A 1 95 ? -30.780 19.647 46.788 1.00 53.50 95 PRO A C 1
ATOM 752 O O . PRO A 1 95 ? -30.859 18.721 47.590 1.00 53.50 95 PRO A O 1
ATOM 755 N N . ARG A 1 96 ? -30.360 20.857 47.175 1.00 57.56 96 ARG A N 1
ATOM 756 C CA . ARG A 1 96 ? -30.395 21.258 48.589 1.00 57.56 96 ARG A CA 1
ATOM 757 C C . ARG A 1 96 ? -31.810 21.758 48.871 1.00 57.56 96 ARG A C 1
ATOM 759 O O . ARG A 1 96 ? -32.181 22.817 48.370 1.00 57.56 96 ARG A O 1
ATOM 766 N N . ARG A 1 97 ? -32.594 20.951 49.581 1.00 65.81 97 ARG A N 1
ATOM 767 C CA . ARG A 1 97 ? -33.746 21.412 50.360 1.00 65.81 97 ARG A CA 1
ATOM 768 C C . ARG A 1 97 ? -33.321 21.518 51.813 1.00 65.81 97 ARG A C 1
ATOM 770 O O . ARG A 1 97 ? -32.480 20.683 52.214 1.00 65.81 97 ARG A O 1
#